Protein AF-A0A935KSQ0-F1 (afdb_monomer_lite)

Radius of gyration: 18.78 Å; chains: 1; bounding box: 47×33×50 Å

Secondary structure (DSSP, 8-state):
--HHHHHIIIIIHHHHHHHHHHTTT--HHHHHHHHHHHHHHHHHHHHHHHHHHHTTS----GGGS-S-EETTEEHHHHHHHHHHHHHHHHHHHHHHHHH--TT---------TTHHHHHHHHHHHHHHHHH--S----TTGGGHHHHHHHHHHHHHHHHHHHHH---

Sequence (167 aa):
MTYIDFLLVFTVLPISILLILLRRFLNKQYILTLLLVSVIAFVATSAWDNYAVYSGIWMFPREKTLGIYLYYVPIEEYLFFFLQTYLTGLVQLFYLSKFYNIEDKHPAKNSVSIKIFSLNVYALIFYLYAKDTEPLKLPFGEWNYLFHLFSWAGTFILIQFVFGRRR

Foldseek 3Di:
DALVVCCVPPFVVLLVVLCVVCVVVDDPVLVVVLQVQLVVQLVLVVVLVLLCQVLVVDADDCVRAPNDDDRRHGVSVSVVSNRVSSSVSSVVVVCCVVPPDPPPDDDDPDDPVVVVVLVVVVVVVVVVCVPDPDSPPPPPVVCPNVVSVCVVVVSVVVVCCVRVPDD

pLDDT: mean 78.95, std 16.41, range [43.34, 97.62]

Structure (mmCIF, N/CA/C/O backbone):
data_AF-A0A935KSQ0-F1
#
_entry.id   AF-A0A935KSQ0-F1
#
loop_
_atom_site.group_PDB
_atom_site.id
_atom_site.type_symbol
_atom_site.label_atom_id
_atom_site.label_alt_id
_atom_site.label_comp_id
_atom_site.label_asym_id
_atom_site.label_entity_id
_atom_site.label_seq_id
_atom_site.pdbx_PDB_ins_code
_atom_site.Cartn_x
_atom_site.Cartn_y
_atom_site.Cartn_z
_atom_site.occupancy
_atom_site.B_iso_or_equiv
_atom_site.auth_seq_id
_atom_site.auth_comp_id
_atom_site.auth_asym_id
_atom_site.auth_atom_id
_atom_site.pdbx_PDB_model_num
ATOM 1 N N . MET A 1 1 ? 20.695 -6.016 0.293 1.00 83.38 1 MET A N 1
ATOM 2 C CA . MET A 1 1 ? 19.405 -6.423 0.877 1.00 83.38 1 MET A CA 1
ATOM 3 C C . MET A 1 1 ? 18.476 -6.742 -0.278 1.00 83.38 1 MET A C 1
ATOM 5 O O . MET A 1 1 ? 18.371 -5.914 -1.181 1.00 83.38 1 MET A O 1
ATOM 9 N N . THR A 1 2 ? 17.933 -7.956 -0.316 1.00 91.88 2 THR A N 1
ATOM 10 C CA . THR A 1 2 ? 16.979 -8.372 -1.357 1.00 91.88 2 THR A CA 1
ATOM 11 C C . THR A 1 2 ? 15.629 -7.690 -1.135 1.00 91.88 2 THR A C 1
ATOM 13 O O . THR A 1 2 ? 15.394 -7.097 -0.077 1.00 91.88 2 THR A O 1
ATOM 16 N N . TYR A 1 3 ? 14.730 -7.744 -2.118 1.00 91.88 3 TYR A N 1
ATOM 17 C CA . TYR A 1 3 ? 13.413 -7.140 -1.937 1.00 91.88 3 TYR A CA 1
ATOM 18 C C . TYR A 1 3 ? 12.588 -7.869 -0.858 1.00 91.88 3 TYR A C 1
ATOM 20 O O . TYR A 1 3 ? 11.910 -7.237 -0.053 1.00 91.88 3 TYR A O 1
ATOM 28 N N . ILE A 1 4 ? 12.724 -9.191 -0.740 1.00 92.88 4 ILE A N 1
ATOM 29 C CA . ILE A 1 4 ? 12.045 -9.935 0.326 1.00 92.88 4 ILE A CA 1
ATOM 30 C C . ILE A 1 4 ? 12.564 -9.552 1.720 1.00 92.88 4 ILE A C 1
ATOM 32 O O . ILE A 1 4 ? 11.767 -9.370 2.639 1.00 92.88 4 ILE A O 1
ATOM 36 N N . ASP A 1 5 ? 13.875 -9.325 1.869 1.00 93.56 5 ASP A N 1
ATOM 37 C CA . ASP A 1 5 ? 14.456 -8.837 3.126 1.00 93.56 5 ASP A CA 1
ATOM 38 C C . ASP A 1 5 ? 13.868 -7.469 3.505 1.00 93.56 5 ASP A C 1
ATOM 40 O O . ASP A 1 5 ? 13.554 -7.221 4.670 1.00 93.56 5 ASP A O 1
ATOM 44 N N . PHE A 1 6 ? 13.671 -6.587 2.515 1.00 94.56 6 PHE A N 1
ATOM 45 C CA . PHE A 1 6 ? 13.009 -5.301 2.726 1.00 94.56 6 PHE A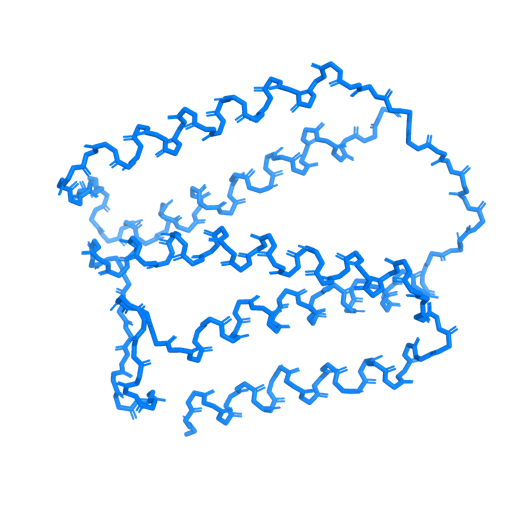 CA 1
ATOM 46 C C . PHE A 1 6 ? 11.587 -5.488 3.260 1.00 94.56 6 PHE A C 1
ATOM 48 O O . PHE A 1 6 ? 11.241 -4.894 4.281 1.00 94.56 6 PHE A O 1
ATOM 55 N N . LEU A 1 7 ? 10.782 -6.341 2.621 1.00 95.31 7 LEU A N 1
ATOM 56 C CA . LEU A 1 7 ? 9.404 -6.604 3.045 1.00 95.31 7 LEU A CA 1
ATOM 57 C C . LEU A 1 7 ? 9.335 -7.152 4.470 1.00 95.31 7 LEU A C 1
ATOM 59 O O . LEU A 1 7 ? 8.481 -6.741 5.258 1.00 95.31 7 LEU A O 1
ATOM 63 N N . LEU A 1 8 ? 10.248 -8.055 4.826 1.00 95.69 8 LEU A N 1
ATOM 64 C CA . LEU A 1 8 ? 10.295 -8.640 6.161 1.00 95.69 8 LEU A CA 1
ATOM 65 C C . LEU A 1 8 ? 10.612 -7.588 7.230 1.00 95.69 8 LEU A C 1
ATOM 67 O O . LEU A 1 8 ? 9.904 -7.497 8.236 1.00 95.69 8 LEU A O 1
ATOM 71 N N . VAL A 1 9 ? 11.643 -6.771 7.004 1.00 96.75 9 VAL A N 1
ATOM 72 C CA . VAL A 1 9 ? 12.130 -5.793 7.989 1.00 96.75 9 VAL A CA 1
ATOM 73 C C . VAL A 1 9 ? 11.222 -4.570 8.086 1.00 96.75 9 VAL A C 1
ATOM 75 O O . VAL A 1 9 ? 10.937 -4.106 9.188 1.00 96.75 9 VAL A O 1
ATOM 78 N N . PHE A 1 10 ? 10.761 -4.036 6.956 1.00 96.06 10 PHE A N 1
ATOM 79 C CA . PHE A 1 10 ? 10.064 -2.748 6.913 1.00 96.06 10 PHE A CA 1
ATOM 80 C C . PHE A 1 10 ? 8.548 -2.867 6.851 1.00 96.06 10 PHE A C 1
ATOM 82 O O . PHE A 1 10 ? 7.859 -1.885 7.123 1.00 96.06 10 PHE A O 1
ATOM 89 N N . THR A 1 11 ? 8.009 -4.046 6.544 1.00 96.00 11 THR A N 1
ATOM 90 C CA . THR A 1 11 ? 6.559 -4.228 6.446 1.00 96.00 11 THR A CA 1
ATOM 91 C C . THR A 1 11 ? 6.056 -5.270 7.437 1.00 96.00 11 THR A C 1
ATOM 93 O O . THR A 1 11 ? 5.266 -4.941 8.321 1.00 96.00 11 THR A O 1
ATOM 96 N N . VAL A 1 12 ? 6.550 -6.509 7.374 1.00 96.88 12 VAL A N 1
ATOM 97 C CA . VAL A 1 12 ? 6.065 -7.608 8.230 1.00 96.88 12 VAL A CA 1
ATOM 98 C C . VAL A 1 12 ? 6.380 -7.363 9.704 1.00 96.88 12 VAL A C 1
ATOM 100 O O . VAL A 1 12 ? 5.512 -7.566 10.559 1.00 96.88 12 VAL A O 1
ATOM 103 N N . LEU A 1 13 ? 7.588 -6.894 10.024 1.00 97.38 13 LEU A N 1
ATOM 104 C CA . LEU A 1 13 ? 7.984 -6.617 11.404 1.00 97.38 13 LEU A CA 1
ATOM 105 C C . LEU A 1 13 ? 7.127 -5.494 12.039 1.00 97.38 13 LEU A C 1
ATOM 107 O O . LEU A 1 13 ? 6.525 -5.755 13.086 1.00 97.38 13 LEU A O 1
ATOM 111 N N . PRO A 1 14 ? 6.955 -4.302 11.428 1.00 97.38 14 PRO A N 1
ATOM 112 C CA . PRO A 1 14 ? 6.041 -3.280 11.947 1.00 97.38 14 PRO A CA 1
ATOM 113 C C . PRO A 1 14 ? 4.583 -3.735 12.048 1.00 97.38 14 PRO A C 1
ATOM 115 O O . PRO A 1 14 ? 3.929 -3.435 13.049 1.00 97.38 14 PRO A O 1
ATOM 118 N N . ILE A 1 15 ? 4.075 -4.496 11.068 1.00 97.31 15 ILE A N 1
ATOM 119 C CA . ILE A 1 15 ? 2.725 -5.083 11.136 1.00 97.31 15 ILE A CA 1
ATOM 120 C C . ILE A 1 15 ? 2.600 -5.963 12.378 1.00 97.31 15 ILE A C 1
ATOM 122 O O . ILE A 1 15 ? 1.650 -5.816 13.142 1.00 97.31 15 ILE A O 1
ATOM 126 N N . SER A 1 16 ? 3.568 -6.851 12.605 1.00 97.00 16 SER A N 1
ATOM 127 C CA . SER A 1 16 ? 3.555 -7.780 13.738 1.00 97.00 16 SER A CA 1
ATOM 128 C C . SER A 1 16 ? 3.526 -7.031 15.071 1.00 97.00 16 SER A C 1
ATOM 130 O O . SER A 1 16 ? 2.717 -7.345 15.945 1.00 97.00 16 SER A O 1
ATOM 132 N N . ILE A 1 17 ? 4.346 -5.984 15.203 1.00 97.19 17 ILE A N 1
ATOM 133 C CA . ILE A 1 17 ? 4.372 -5.121 16.391 1.00 97.19 17 ILE A CA 1
ATOM 134 C C . ILE A 1 17 ? 3.014 -4.435 16.590 1.00 97.19 17 ILE A C 1
ATOM 136 O O . ILE A 1 17 ? 2.447 -4.498 17.681 1.00 97.19 17 ILE A O 1
ATOM 140 N N . LEU A 1 18 ? 2.452 -3.821 15.545 1.00 95.75 18 LEU A N 1
ATOM 141 C CA . LEU A 1 18 ? 1.170 -3.117 15.636 1.00 95.75 18 LEU A CA 1
ATOM 142 C C . LEU A 1 18 ? 0.005 -4.056 15.948 1.00 95.75 18 LEU A C 1
ATOM 144 O O . LEU A 1 18 ? -0.856 -3.696 16.746 1.00 95.75 18 LEU A O 1
ATOM 148 N N . LEU A 1 19 ? -0.014 -5.269 15.393 1.00 94.81 19 LEU A N 1
ATOM 149 C CA . LEU A 1 19 ? -1.025 -6.276 15.723 1.00 94.81 19 LEU A CA 1
ATOM 150 C C . LEU A 1 19 ? -0.969 -6.672 17.203 1.00 94.81 19 LEU A C 1
ATOM 152 O O . LEU A 1 19 ? -2.014 -6.805 17.839 1.00 94.81 19 LEU A O 1
ATOM 156 N N . ILE A 1 20 ? 0.231 -6.805 17.779 1.00 95.44 20 ILE A N 1
ATOM 157 C CA . ILE A 1 20 ? 0.404 -7.096 19.211 1.00 95.44 20 ILE A CA 1
ATOM 158 C C . ILE A 1 20 ? -0.078 -5.920 20.068 1.00 95.44 20 ILE A C 1
ATOM 160 O O . ILE A 1 20 ? -0.803 -6.134 21.043 1.00 95.44 20 ILE A O 1
ATOM 164 N N . LEU A 1 21 ? 0.283 -4.686 19.705 1.00 93.69 21 LEU A N 1
ATOM 165 C CA . LEU A 1 21 ? -0.124 -3.478 20.432 1.00 93.69 21 LEU A CA 1
ATOM 166 C C . LEU A 1 21 ? -1.641 -3.249 20.364 1.00 93.69 21 LEU A C 1
ATOM 168 O O . LEU A 1 21 ? -2.262 -2.886 21.363 1.00 93.69 21 LEU A O 1
ATOM 172 N N . LEU A 1 22 ? -2.251 -3.517 19.210 1.00 91.88 22 LEU A N 1
ATOM 173 C CA . LEU A 1 22 ? -3.675 -3.305 18.952 1.00 91.88 22 LEU A CA 1
ATOM 174 C C . LEU A 1 22 ? -4.548 -4.523 19.255 1.00 91.88 22 LEU A C 1
ATOM 176 O O . LEU A 1 22 ? -5.762 -4.436 19.096 1.00 91.88 22 LEU A O 1
ATOM 180 N N . ARG A 1 23 ? -3.992 -5.638 19.746 1.00 89.62 23 ARG A N 1
ATOM 181 C CA . ARG A 1 23 ? -4.729 -6.901 19.963 1.00 89.62 23 ARG A CA 1
ATOM 182 C C . ARG A 1 23 ? -6.028 -6.765 20.765 1.00 89.62 23 ARG A C 1
ATOM 184 O O . ARG A 1 23 ? -6.943 -7.550 20.570 1.00 89.62 23 ARG A O 1
ATOM 191 N N . ARG A 1 24 ? -6.107 -5.785 21.675 1.00 85.06 24 ARG A N 1
ATOM 192 C CA . ARG A 1 24 ? -7.303 -5.513 22.497 1.00 85.06 24 ARG A CA 1
ATOM 193 C C . ARG A 1 24 ? -8.347 -4.639 21.791 1.00 85.06 24 ARG A C 1
ATOM 195 O O . ARG A 1 24 ? -9.502 -4.646 22.193 1.00 85.06 24 ARG A O 1
ATOM 202 N N . PHE A 1 25 ? -7.937 -3.896 20.768 1.00 81.19 25 PHE A N 1
ATOM 203 C CA . PHE A 1 25 ? -8.778 -2.989 19.984 1.00 81.19 25 PHE A CA 1
ATOM 204 C C . PHE A 1 25 ? -9.231 -3.604 18.655 1.00 81.19 25 PHE A C 1
ATOM 206 O O . PHE A 1 25 ? -10.225 -3.163 18.077 1.00 81.19 25 PHE A O 1
ATOM 213 N N . LEU A 1 26 ? -8.522 -4.625 18.164 1.00 85.06 26 LEU A N 1
ATOM 214 C CA . LEU A 1 26 ? -8.877 -5.335 16.942 1.00 85.06 26 LEU A CA 1
ATOM 215 C C . LEU A 1 26 ? -10.155 -6.147 17.151 1.00 85.06 26 LEU A C 1
ATOM 217 O O . LEU A 1 26 ? -10.185 -7.139 17.874 1.00 85.06 26 LEU A O 1
ATOM 221 N N . ASN A 1 27 ? -11.214 -5.733 16.463 1.00 86.00 27 ASN A N 1
ATOM 222 C CA . ASN A 1 27 ? -12.441 -6.499 16.333 1.00 86.00 27 ASN A CA 1
ATOM 223 C C . ASN A 1 27 ? -12.539 -7.083 14.911 1.00 86.00 27 ASN A C 1
ATOM 225 O O . ASN A 1 27 ? -11.817 -6.686 13.990 1.00 86.00 27 ASN A O 1
ATOM 229 N N . LYS A 1 28 ? -13.473 -8.020 14.714 1.00 86.19 28 LYS A N 1
ATOM 230 C CA . LYS A 1 28 ? -13.697 -8.652 13.405 1.00 86.19 28 LYS A CA 1
ATOM 231 C C . LYS A 1 28 ? -14.015 -7.625 12.309 1.00 86.19 28 LYS A C 1
ATOM 233 O O . LYS A 1 28 ? -13.599 -7.811 11.172 1.00 86.19 28 LYS A O 1
ATOM 238 N N . GLN A 1 29 ? -14.724 -6.545 12.640 1.00 84.06 29 GLN A N 1
ATOM 239 C CA . GLN A 1 29 ? -15.107 -5.508 11.677 1.00 84.06 29 GLN A CA 1
ATOM 240 C C . GLN A 1 29 ? -13.896 -4.713 11.169 1.00 84.06 29 GLN A C 1
ATOM 242 O O . GLN A 1 29 ? -13.782 -4.500 9.965 1.00 84.06 29 GLN A O 1
ATOM 247 N N . TYR A 1 30 ? -12.970 -4.327 12.049 1.00 87.06 30 TYR A N 1
ATOM 248 C CA . TYR A 1 30 ? -11.738 -3.628 11.690 1.00 87.06 30 TYR A CA 1
ATOM 249 C C . TYR A 1 30 ? -10.838 -4.517 10.844 1.00 87.06 30 TYR A C 1
ATOM 251 O O . TYR A 1 30 ? -10.380 -4.076 9.797 1.00 87.06 30 TYR A O 1
ATOM 259 N N . ILE A 1 31 ? -10.653 -5.782 11.234 1.00 89.31 31 ILE A N 1
ATOM 260 C CA . ILE A 1 31 ? -9.849 -6.732 10.454 1.00 89.31 31 ILE A CA 1
ATOM 261 C C . ILE A 1 31 ? -10.450 -6.920 9.057 1.00 89.31 31 ILE A C 1
ATOM 263 O O . ILE A 1 31 ? -9.736 -6.796 8.068 1.00 89.31 31 ILE A O 1
ATOM 267 N N . LEU A 1 32 ? -11.764 -7.154 8.955 1.00 88.69 32 LEU A N 1
ATOM 268 C CA . LEU A 1 32 ? -12.434 -7.285 7.657 1.00 88.69 32 LEU A CA 1
ATOM 269 C C . LEU A 1 32 ? -12.315 -6.010 6.819 1.00 88.69 32 LEU A C 1
ATOM 271 O O . LEU A 1 32 ? -12.064 -6.099 5.624 1.00 88.69 32 LEU A O 1
ATOM 275 N N . THR A 1 33 ? -12.452 -4.833 7.432 1.00 87.88 33 THR A N 1
ATOM 276 C CA . THR A 1 33 ? -12.305 -3.551 6.729 1.00 87.88 33 THR A CA 1
ATOM 277 C C . THR A 1 33 ? -10.885 -3.375 6.195 1.00 87.88 33 THR A C 1
ATOM 279 O O . THR A 1 33 ? -10.721 -3.034 5.028 1.00 87.88 33 THR A O 1
ATOM 282 N N . LEU A 1 34 ? -9.863 -3.658 7.009 1.00 92.56 34 LEU A N 1
ATOM 283 C CA . LEU A 1 34 ? -8.461 -3.589 6.592 1.00 92.56 34 LEU A CA 1
ATOM 284 C C . LEU A 1 34 ? -8.172 -4.560 5.446 1.00 92.56 34 LEU A C 1
ATOM 286 O O . LEU A 1 34 ? -7.586 -4.158 4.448 1.00 92.56 34 LEU A O 1
ATOM 290 N N . LEU A 1 35 ? -8.637 -5.808 5.551 1.00 93.62 35 LEU A N 1
ATOM 291 C CA . LEU A 1 35 ? -8.474 -6.802 4.489 1.00 93.62 35 LEU A CA 1
ATOM 292 C C . LEU A 1 35 ? -9.166 -6.368 3.195 1.00 93.62 35 LEU A C 1
ATOM 294 O O . LEU A 1 35 ? -8.562 -6.447 2.130 1.00 93.62 35 LEU A O 1
ATOM 298 N N . LEU A 1 36 ? -10.405 -5.876 3.273 1.00 90.31 36 LEU A N 1
ATOM 299 C CA . LEU A 1 36 ? -11.144 -5.404 2.101 1.00 90.31 36 LEU A CA 1
ATOM 300 C C . LEU A 1 36 ? -10.437 -4.227 1.426 1.00 90.31 36 LEU A C 1
ATOM 302 O O . LEU A 1 36 ? -10.272 -4.238 0.209 1.00 90.31 36 LEU A O 1
ATOM 306 N N . VAL A 1 37 ? -9.984 -3.237 2.198 1.00 89.62 37 VAL A N 1
ATOM 307 C CA . VAL A 1 37 ? -9.252 -2.085 1.653 1.00 89.62 37 VAL A CA 1
ATOM 308 C C . VAL A 1 37 ? -7.919 -2.522 1.044 1.00 89.62 37 VAL A C 1
ATOM 310 O O . VAL A 1 37 ? -7.603 -2.082 -0.059 1.00 89.62 37 VAL A O 1
ATOM 313 N N . SER A 1 38 ? -7.182 -3.434 1.686 1.00 94.00 38 SER A N 1
ATOM 314 C CA . SER A 1 38 ? -5.952 -4.009 1.126 1.00 94.00 38 SER A CA 1
ATOM 315 C C . SER A 1 38 ? -6.194 -4.751 -0.185 1.00 94.00 38 SER A C 1
ATOM 317 O O . SER A 1 38 ? -5.406 -4.592 -1.110 1.00 94.00 38 SER A O 1
ATOM 319 N N . VAL A 1 39 ? -7.285 -5.515 -0.310 1.00 91.06 39 VAL A N 1
ATOM 320 C CA . VAL A 1 39 ? -7.643 -6.198 -1.567 1.00 91.06 39 VAL A CA 1
ATOM 321 C C . VAL A 1 39 ? -8.015 -5.193 -2.658 1.00 91.06 39 VAL A C 1
ATOM 323 O O . VAL A 1 39 ? -7.566 -5.333 -3.794 1.00 91.06 39 VAL A O 1
ATOM 326 N N . ILE A 1 40 ? -8.799 -4.161 -2.335 1.00 87.31 40 ILE A N 1
ATOM 327 C CA . ILE A 1 40 ? -9.164 -3.115 -3.302 1.00 87.31 40 ILE A CA 1
ATOM 328 C C . ILE A 1 40 ? -7.906 -2.392 -3.796 1.00 87.31 40 ILE A C 1
ATOM 330 O O . ILE A 1 40 ? -7.709 -2.267 -5.004 1.00 87.31 40 ILE A O 1
ATOM 334 N N . ALA A 1 41 ? -7.040 -1.961 -2.876 1.00 89.69 41 ALA A N 1
ATOM 335 C CA . ALA A 1 41 ? -5.784 -1.296 -3.208 1.00 89.69 41 ALA A CA 1
ATOM 336 C C . ALA A 1 41 ? -4.857 -2.209 -4.017 1.00 89.69 41 ALA A C 1
ATOM 338 O O . ALA A 1 41 ? -4.269 -1.758 -4.995 1.00 89.69 41 ALA A O 1
ATOM 339 N N . PHE A 1 42 ? -4.772 -3.492 -3.662 1.00 91.19 42 PHE A N 1
ATOM 340 C CA . PHE A 1 42 ? -4.010 -4.492 -4.402 1.00 91.19 42 PHE A CA 1
ATOM 341 C C . PHE A 1 42 ? -4.461 -4.589 -5.858 1.00 91.19 42 PHE A C 1
ATOM 343 O O . PHE A 1 42 ? -3.634 -4.448 -6.754 1.00 91.19 42 PHE A O 1
ATOM 350 N N . VAL A 1 43 ? -5.758 -4.796 -6.113 1.00 87.50 43 VAL A N 1
ATOM 351 C CA . VAL A 1 43 ? -6.282 -4.961 -7.482 1.00 87.50 43 VAL A CA 1
ATOM 352 C C . VAL A 1 43 ? -6.060 -3.692 -8.293 1.00 87.50 43 VAL A C 1
ATOM 354 O O . VAL A 1 43 ? -5.576 -3.750 -9.422 1.00 87.50 43 VAL A O 1
ATOM 357 N N . ALA A 1 44 ? -6.385 -2.546 -7.699 1.00 84.50 44 ALA A N 1
ATOM 358 C CA . ALA A 1 44 ? -6.273 -1.263 -8.364 1.00 84.50 44 ALA A CA 1
ATOM 359 C C . ALA A 1 44 ? -4.800 -0.964 -8.720 1.00 84.50 44 ALA A C 1
ATOM 361 O O . ALA A 1 44 ? -4.494 -0.665 -9.873 1.00 84.50 44 ALA A O 1
ATOM 362 N N . THR A 1 45 ? -3.887 -1.105 -7.754 1.00 89.69 45 THR A N 1
ATOM 363 C CA . THR A 1 45 ? -2.455 -0.809 -7.946 1.00 89.69 45 THR A CA 1
ATOM 364 C C . THR A 1 45 ? -1.804 -1.811 -8.889 1.00 89.69 45 THR A C 1
ATOM 366 O O . THR A 1 45 ? -1.003 -1.417 -9.724 1.00 89.69 45 THR A O 1
ATOM 369 N N . SER A 1 46 ? -2.211 -3.083 -8.842 1.00 88.12 46 SER A N 1
ATOM 370 C CA . SER A 1 46 ? -1.725 -4.107 -9.773 1.00 88.12 46 SER A CA 1
ATOM 371 C C . SER A 1 46 ? -1.995 -3.726 -11.226 1.00 88.12 46 SER A C 1
ATOM 373 O O . SER A 1 46 ? -1.098 -3.830 -12.058 1.00 88.12 46 SER A O 1
ATOM 375 N N . ALA A 1 47 ? -3.211 -3.272 -11.548 1.00 85.69 47 ALA A N 1
ATOM 376 C CA . ALA A 1 47 ? -3.541 -2.852 -12.910 1.00 85.69 47 ALA A CA 1
ATOM 377 C C . ALA A 1 47 ? -2.704 -1.638 -13.346 1.00 85.69 47 ALA A C 1
ATOM 379 O O . ALA A 1 47 ? -2.197 -1.598 -14.467 1.00 85.69 47 ALA A O 1
ATOM 380 N N . TRP A 1 48 ? -2.530 -0.676 -12.441 1.00 86.44 48 TRP A N 1
ATOM 381 C CA . TRP A 1 48 ? -1.801 0.558 -12.708 1.00 86.44 48 TRP A CA 1
ATOM 382 C C . TRP A 1 48 ? -0.294 0.340 -12.894 1.00 86.44 48 TRP A C 1
ATOM 384 O O . TRP A 1 48 ? 0.287 0.819 -13.867 1.00 86.44 48 TRP A O 1
ATOM 394 N N . ASP A 1 49 ? 0.332 -0.427 -12.003 1.00 89.75 49 ASP A N 1
ATOM 395 C CA . ASP A 1 49 ? 1.777 -0.654 -12.006 1.00 89.75 49 ASP A CA 1
ATOM 396 C C . ASP A 1 49 ? 2.213 -1.563 -13.166 1.00 89.75 49 ASP A C 1
ATOM 398 O O . ASP A 1 49 ? 3.219 -1.305 -13.825 1.00 89.75 49 ASP A O 1
ATOM 402 N N . ASN A 1 50 ? 1.393 -2.558 -13.534 1.00 88.38 50 ASN A N 1
ATOM 403 C CA . ASN A 1 50 ? 1.643 -3.340 -14.750 1.00 88.38 50 ASN A CA 1
ATOM 404 C C . ASN A 1 50 ? 1.622 -2.472 -16.007 1.00 88.38 50 ASN A C 1
ATOM 406 O O . ASN A 1 50 ? 2.466 -2.653 -16.885 1.00 88.38 50 ASN A O 1
ATOM 410 N N . TYR A 1 51 ? 0.698 -1.512 -16.088 1.00 84.50 51 TYR A N 1
ATOM 411 C CA . TYR A 1 51 ? 0.685 -0.552 -17.185 1.00 84.50 51 TYR A CA 1
ATOM 412 C C . TYR A 1 51 ? 1.925 0.356 -17.163 1.00 84.50 51 TYR A C 1
ATOM 414 O O . TYR A 1 51 ? 2.497 0.639 -18.219 1.00 84.50 51 TYR A O 1
ATOM 422 N N . ALA A 1 52 ? 2.365 0.789 -15.977 1.00 86.69 52 ALA A N 1
ATOM 423 C CA . ALA A 1 52 ? 3.560 1.613 -15.803 1.00 86.69 52 ALA A CA 1
ATOM 424 C C . ALA A 1 52 ? 4.807 0.930 -16.371 1.00 86.69 52 ALA A C 1
ATOM 426 O O . ALA A 1 52 ? 5.566 1.540 -17.131 1.00 86.69 52 ALA A O 1
ATOM 427 N N . VAL A 1 53 ? 4.987 -0.352 -16.038 1.00 89.38 53 VAL A N 1
ATOM 428 C CA . VAL A 1 53 ? 6.119 -1.148 -16.518 1.00 89.38 53 VAL A CA 1
ATOM 429 C C . VAL A 1 53 ? 5.988 -1.456 -18.003 1.00 89.38 53 VAL A C 1
ATOM 431 O O . VAL A 1 53 ? 6.956 -1.292 -18.745 1.00 89.38 53 VAL A O 1
ATOM 434 N N . TYR A 1 54 ? 4.794 -1.833 -18.466 1.00 85.19 54 TYR A N 1
ATOM 435 C CA . TYR A 1 54 ? 4.533 -2.060 -19.890 1.00 85.19 54 TYR A CA 1
ATOM 436 C C . TYR A 1 54 ? 4.860 -0.826 -20.747 1.00 85.19 54 TYR A C 1
ATOM 438 O O . TYR A 1 54 ? 5.454 -0.946 -21.816 1.00 85.19 54 TYR A O 1
ATOM 446 N N . SER A 1 55 ? 4.533 0.368 -20.248 1.00 80.50 55 SER A N 1
ATOM 447 C CA . SER A 1 55 ? 4.763 1.645 -20.935 1.00 80.50 55 SER A CA 1
ATOM 448 C C . SER A 1 55 ? 6.196 2.175 -20.797 1.00 80.50 55 SER A C 1
ATOM 450 O O . SER A 1 55 ? 6.500 3.254 -21.306 1.00 80.50 55 SER A O 1
ATOM 452 N N . GLY A 1 56 ? 7.077 1.459 -20.090 1.00 85.06 56 GLY A N 1
ATOM 453 C CA . GLY A 1 56 ? 8.457 1.878 -19.838 1.00 85.06 56 GLY A CA 1
ATOM 454 C C . GLY A 1 56 ? 8.592 3.087 -18.905 1.00 85.06 56 GLY A C 1
ATOM 455 O O . GLY A 1 56 ? 9.651 3.706 -18.865 1.00 85.06 56 GLY A O 1
ATOM 456 N N . ILE A 1 57 ? 7.534 3.438 -18.165 1.00 85.75 57 ILE A N 1
ATOM 457 C CA . ILE A 1 57 ? 7.541 4.532 -17.177 1.00 85.75 57 ILE A CA 1
ATOM 458 C C . ILE A 1 57 ? 8.331 4.112 -15.934 1.00 85.75 57 ILE A C 1
ATOM 460 O O . ILE A 1 57 ? 8.999 4.934 -15.306 1.00 85.75 57 ILE A O 1
ATOM 464 N N . TRP A 1 58 ? 8.246 2.829 -15.584 1.00 86.62 58 TRP A N 1
ATOM 465 C CA . TRP A 1 58 ? 8.889 2.237 -14.419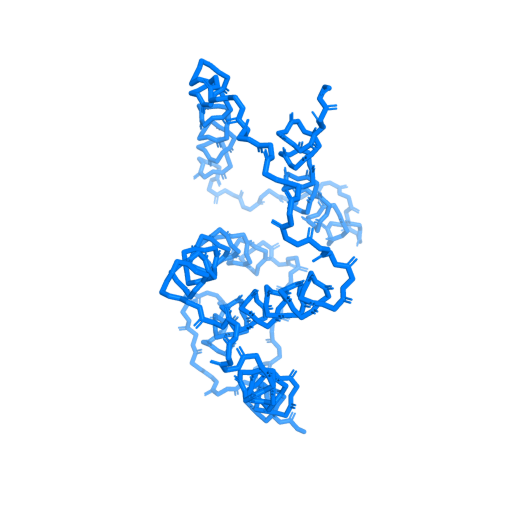 1.00 86.62 58 TRP A CA 1
ATOM 466 C C . TRP A 1 58 ? 9.538 0.897 -14.774 1.00 86.62 58 TRP A C 1
ATOM 468 O O . TRP A 1 58 ? 9.099 0.210 -15.692 1.00 86.62 58 TRP A O 1
ATOM 478 N N . MET A 1 59 ? 10.597 0.515 -14.060 1.00 86.75 59 MET A N 1
ATOM 479 C CA . MET A 1 59 ? 11.282 -0.762 -14.267 1.00 86.75 59 MET A CA 1
ATOM 480 C C . MET A 1 59 ? 11.790 -1.332 -12.947 1.00 86.75 59 MET A C 1
ATOM 482 O O . MET A 1 59 ? 12.263 -0.602 -12.078 1.00 86.75 59 MET A O 1
ATOM 486 N N . PHE A 1 60 ? 11.768 -2.661 -12.838 1.00 87.19 60 PHE A N 1
ATOM 487 C CA . PHE A 1 60 ? 12.270 -3.376 -11.670 1.00 87.19 60 PHE A CA 1
ATOM 488 C C . PHE A 1 60 ? 13.654 -3.986 -11.939 1.00 87.19 60 PHE A C 1
ATOM 490 O O . PHE A 1 60 ? 13.809 -4.750 -12.899 1.00 87.19 60 PHE A O 1
ATOM 497 N N . PRO A 1 61 ? 14.668 -3.704 -11.098 1.00 86.06 61 PRO A N 1
ATOM 498 C CA . PRO A 1 61 ? 15.986 -4.308 -11.239 1.00 86.06 61 PRO A CA 1
ATOM 499 C C . PRO A 1 61 ? 15.920 -5.800 -10.895 1.00 86.06 61 PRO A C 1
ATOM 501 O O . PRO A 1 61 ? 15.739 -6.177 -9.736 1.00 86.06 61 PRO A O 1
ATOM 504 N N . ARG A 1 62 ? 16.109 -6.653 -11.909 1.00 83.94 62 ARG A N 1
ATOM 505 C CA . ARG A 1 62 ? 15.979 -8.117 -11.793 1.00 83.94 62 ARG A CA 1
ATOM 506 C C . ARG A 1 62 ? 16.878 -8.720 -10.713 1.00 83.94 62 ARG A C 1
ATOM 508 O O . ARG A 1 62 ? 16.462 -9.639 -10.021 1.00 83.94 62 ARG A O 1
ATOM 515 N N . GLU A 1 63 ? 18.064 -8.147 -10.515 1.00 87.50 63 GLU A N 1
ATOM 516 C CA . GLU A 1 63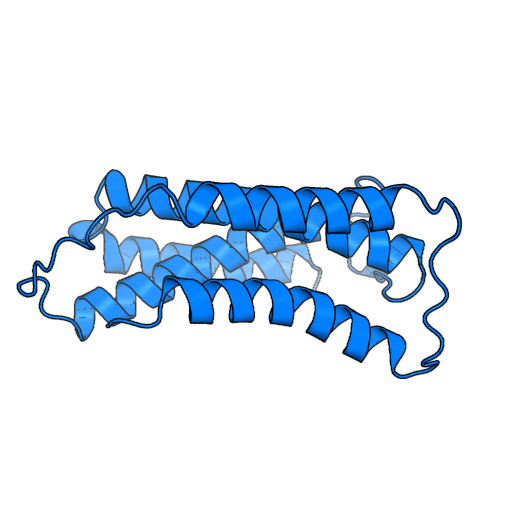 ? 19.075 -8.597 -9.546 1.00 87.50 63 GLU A CA 1
ATOM 517 C C . GLU A 1 63 ? 18.627 -8.518 -8.078 1.00 87.50 63 GLU A C 1
ATOM 519 O O . GLU A 1 63 ? 19.216 -9.169 -7.218 1.00 87.50 63 GLU A O 1
ATOM 524 N N . LYS A 1 64 ? 17.607 -7.707 -7.765 1.00 86.44 64 LYS A N 1
ATOM 525 C CA . LYS A 1 64 ? 17.108 -7.524 -6.389 1.00 86.44 64 LYS A CA 1
ATOM 526 C C . LYS A 1 64 ? 15.830 -8.306 -6.093 1.00 86.44 64 LYS A C 1
ATOM 528 O O . LYS A 1 64 ? 15.408 -8.348 -4.936 1.00 86.44 64 LYS A O 1
ATOM 533 N N . THR A 1 65 ? 15.236 -8.898 -7.123 1.00 90.12 65 THR A N 1
ATOM 534 C CA . THR A 1 65 ? 14.002 -9.686 -7.056 1.00 90.12 65 THR A CA 1
ATOM 535 C C . THR A 1 65 ? 14.317 -11.177 -7.136 1.00 90.12 65 THR A C 1
ATOM 537 O O . THR A 1 65 ? 15.376 -11.576 -7.613 1.00 90.12 65 THR A O 1
ATOM 540 N N . LEU A 1 66 ? 13.369 -12.012 -6.738 1.00 85.31 66 LEU A N 1
ATOM 541 C CA . LEU A 1 66 ? 13.389 -13.468 -6.840 1.00 85.31 66 LEU A CA 1
ATOM 542 C C . LEU A 1 66 ? 13.287 -13.959 -8.292 1.00 85.31 66 LEU A C 1
ATOM 544 O O . LEU A 1 66 ? 13.366 -15.159 -8.538 1.00 85.31 66 LEU A O 1
ATOM 548 N N . GLY A 1 67 ? 13.084 -13.057 -9.259 1.00 85.44 67 GLY A N 1
ATOM 549 C CA . GLY A 1 67 ? 12.943 -13.403 -10.672 1.00 85.44 67 GLY A CA 1
ATOM 550 C C . GLY A 1 67 ? 11.563 -13.952 -11.049 1.00 85.44 67 GLY A C 1
ATOM 551 O O . GLY A 1 67 ? 11.368 -14.361 -12.192 1.00 85.44 67 GLY A O 1
ATOM 552 N N . ILE A 1 68 ? 10.605 -13.962 -10.117 1.00 88.62 68 ILE A N 1
ATOM 553 C CA . ILE A 1 68 ? 9.237 -14.440 -10.338 1.00 88.62 68 ILE A CA 1
ATOM 554 C C . ILE A 1 68 ? 8.351 -13.236 -10.653 1.00 88.62 68 ILE A C 1
ATOM 556 O O . ILE A 1 68 ? 8.116 -12.392 -9.791 1.00 88.62 68 ILE A O 1
ATOM 560 N N . TYR A 1 69 ? 7.839 -13.177 -11.881 1.00 90.00 69 TYR A N 1
ATOM 561 C CA . TYR A 1 69 ? 7.014 -12.072 -12.364 1.00 90.00 69 TYR A CA 1
ATOM 562 C C . TYR A 1 69 ? 5.603 -12.547 -12.683 1.00 90.00 69 TYR A C 1
ATOM 564 O O . TYR A 1 69 ? 5.410 -13.594 -13.303 1.00 90.00 69 TYR A O 1
ATOM 572 N N . LEU A 1 70 ? 4.619 -11.743 -12.291 1.00 86.25 70 LEU A N 1
ATOM 573 C CA . LEU A 1 70 ? 3.253 -11.856 -12.781 1.00 86.25 70 LEU A CA 1
ATOM 574 C C . LEU A 1 70 ? 3.038 -10.705 -13.763 1.00 86.25 70 LEU A C 1
ATOM 576 O O . LEU A 1 70 ? 3.073 -9.538 -13.370 1.00 86.25 70 LEU A O 1
ATOM 580 N N . TYR A 1 71 ? 2.852 -11.049 -15.038 1.00 85.81 71 TYR A N 1
ATOM 581 C CA . TYR A 1 71 ? 2.919 -10.111 -16.163 1.00 85.81 71 TYR A CA 1
ATOM 582 C C . TYR A 1 71 ? 4.255 -9.350 -16.189 1.00 85.81 71 TYR A C 1
ATOM 584 O O . TYR A 1 71 ? 5.275 -9.945 -16.533 1.00 85.81 71 TYR A O 1
ATOM 592 N N . TYR A 1 72 ? 4.271 -8.065 -15.826 1.00 86.56 72 TYR A N 1
ATOM 593 C CA . TYR A 1 72 ? 5.457 -7.203 -15.914 1.00 86.56 72 TYR A CA 1
ATOM 594 C C . TYR A 1 72 ? 6.092 -6.899 -14.551 1.00 86.56 72 TYR A C 1
ATOM 596 O O . TYR A 1 72 ? 7.215 -6.399 -14.485 1.00 86.56 72 TYR A O 1
ATOM 604 N N . VAL A 1 73 ? 5.392 -7.220 -13.463 1.00 91.56 73 VAL A N 1
ATOM 605 C CA . VAL A 1 73 ? 5.726 -6.808 -12.095 1.00 91.56 73 VAL A CA 1
ATOM 606 C C . VAL A 1 73 ? 6.187 -8.031 -11.277 1.00 91.56 73 VAL A C 1
ATOM 608 O O . VAL A 1 73 ? 5.627 -9.121 -11.444 1.00 91.56 73 VAL A O 1
ATOM 611 N N . PRO A 1 74 ? 7.222 -7.910 -10.424 1.00 94.00 74 PRO A N 1
ATOM 612 C CA . PRO A 1 74 ? 7.700 -9.016 -9.592 1.00 94.00 74 PRO A CA 1
ATOM 613 C C . PRO A 1 74 ? 6.702 -9.351 -8.474 1.00 94.00 74 PRO A C 1
ATOM 615 O O . PRO A 1 74 ? 6.027 -8.462 -7.955 1.00 94.00 74 PRO A O 1
ATOM 618 N N . ILE A 1 75 ? 6.605 -10.623 -8.071 1.00 93.25 75 ILE A N 1
ATOM 619 C CA . ILE A 1 75 ? 5.631 -11.091 -7.061 1.00 93.25 75 ILE A CA 1
ATOM 620 C C . ILE A 1 75 ? 5.769 -10.368 -5.712 1.00 93.25 75 ILE A C 1
ATOM 622 O O . ILE A 1 75 ? 4.791 -10.165 -4.993 1.00 93.25 75 ILE A O 1
ATOM 626 N N . GLU A 1 76 ? 6.978 -9.936 -5.376 1.00 93.31 76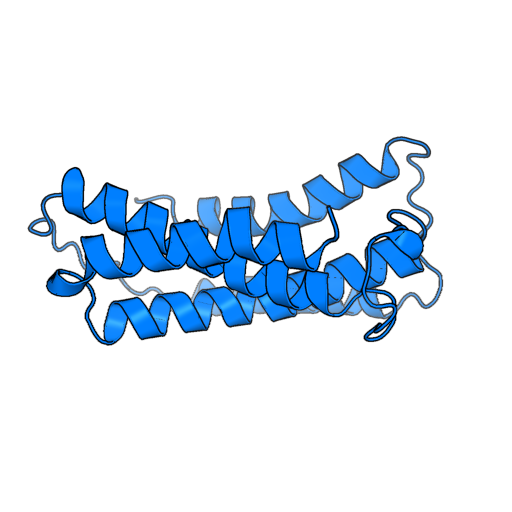 GLU A N 1
ATOM 627 C CA . GLU A 1 76 ? 7.279 -9.181 -4.163 1.00 93.31 76 GLU A CA 1
ATOM 628 C C . GLU A 1 76 ? 6.572 -7.828 -4.131 1.00 93.31 76 GLU A C 1
ATOM 630 O O . GLU A 1 76 ? 6.137 -7.394 -3.069 1.00 93.31 76 GLU A O 1
ATOM 635 N N . GLU A 1 77 ? 6.377 -7.190 -5.281 1.00 94.56 77 GLU A N 1
ATOM 636 C CA . GLU A 1 77 ? 5.659 -5.919 -5.366 1.00 94.56 77 GLU A CA 1
ATOM 637 C C . GLU A 1 77 ? 4.159 -6.112 -5.084 1.00 94.56 77 GLU A C 1
ATOM 639 O O . GLU A 1 77 ? 3.530 -5.333 -4.372 1.00 94.56 77 GLU A O 1
ATOM 644 N N . TYR A 1 78 ? 3.581 -7.225 -5.535 1.00 94.12 78 TYR A N 1
ATOM 645 C CA . TYR A 1 78 ? 2.202 -7.586 -5.199 1.00 94.12 78 TYR A CA 1
ATOM 646 C C . TYR A 1 78 ? 2.026 -7.801 -3.688 1.00 94.12 78 TYR A C 1
ATOM 648 O O . TYR A 1 78 ? 1.029 -7.366 -3.100 1.00 94.12 78 TYR A O 1
ATOM 656 N N . LEU A 1 79 ? 3.010 -8.431 -3.037 1.00 94.62 79 LEU A N 1
ATOM 657 C CA . LEU A 1 79 ? 3.047 -8.533 -1.576 1.00 94.62 79 LEU A CA 1
ATOM 658 C C . LEU A 1 79 ? 3.188 -7.152 -0.931 1.00 94.62 79 LEU A C 1
ATOM 660 O O . LEU A 1 79 ? 2.488 -6.871 0.044 1.00 94.62 79 LEU A O 1
ATOM 664 N N . PHE A 1 80 ? 4.035 -6.284 -1.488 1.00 95.75 80 PHE A N 1
ATOM 665 C CA . PHE A 1 80 ? 4.199 -4.911 -1.026 1.00 95.75 80 PHE A CA 1
ATOM 666 C C . PHE A 1 80 ? 2.873 -4.149 -1.054 1.00 95.75 80 PHE A C 1
ATOM 668 O O . PHE A 1 80 ? 2.477 -3.616 -0.021 1.00 95.75 80 PHE A O 1
ATOM 675 N N . PHE A 1 81 ? 2.129 -4.163 -2.164 1.00 95.00 81 PHE A N 1
ATOM 676 C CA . PHE A 1 81 ? 0.843 -3.460 -2.281 1.00 95.00 81 PHE A CA 1
ATOM 677 C C . PHE A 1 81 ? -0.129 -3.841 -1.163 1.00 95.00 81 PHE A C 1
ATOM 679 O O . PHE A 1 81 ? -0.747 -2.978 -0.526 1.00 95.00 81 PHE A O 1
ATOM 686 N N . PHE A 1 82 ? -0.246 -5.142 -0.895 1.00 96.56 82 PHE A N 1
ATOM 687 C CA . PHE A 1 82 ? -1.147 -5.652 0.129 1.00 96.56 82 PHE A CA 1
ATOM 688 C C . PHE A 1 82 ? -0.666 -5.291 1.539 1.00 96.56 82 PHE A C 1
ATOM 690 O O . PHE A 1 82 ? -1.423 -4.717 2.333 1.00 96.56 82 PHE A O 1
ATOM 697 N N . LEU A 1 83 ? 0.591 -5.622 1.850 1.00 96.56 83 LEU A N 1
ATOM 698 C CA . LEU A 1 83 ? 1.171 -5.450 3.179 1.00 96.56 83 LEU A CA 1
ATOM 699 C C . LEU A 1 83 ? 1.302 -3.968 3.544 1.00 96.56 83 LEU A C 1
ATOM 701 O O . LEU A 1 83 ? 0.972 -3.591 4.664 1.00 96.56 83 LEU A O 1
ATOM 705 N N . GLN A 1 84 ? 1.704 -3.113 2.606 1.00 96.81 84 GLN A N 1
ATOM 706 C CA . GLN A 1 84 ? 1.837 -1.673 2.819 1.00 96.81 84 GLN A CA 1
ATOM 707 C C . GLN A 1 84 ? 0.485 -1.010 3.100 1.00 96.81 84 GLN A C 1
ATOM 709 O O . GLN A 1 84 ? 0.373 -0.182 4.011 1.00 96.81 84 GLN A O 1
ATOM 714 N N . THR A 1 85 ? -0.561 -1.398 2.363 1.00 95.50 85 THR A N 1
ATOM 715 C CA . THR A 1 85 ? -1.926 -0.913 2.621 1.00 95.50 85 THR A CA 1
ATOM 716 C C . THR A 1 85 ? -2.403 -1.360 4.001 1.00 95.50 85 THR A C 1
ATOM 718 O O . THR A 1 85 ? -2.931 -0.557 4.774 1.00 95.50 85 THR A O 1
ATOM 721 N N . TYR A 1 86 ? -2.149 -2.623 4.350 1.00 96.62 86 TYR A N 1
ATOM 722 C CA . TYR A 1 86 ? -2.530 -3.180 5.645 1.00 96.62 86 TYR A CA 1
ATOM 723 C C . TYR A 1 86 ? -1.802 -2.486 6.805 1.00 96.62 86 TYR A C 1
ATOM 725 O O . TYR A 1 86 ? -2.429 -2.087 7.788 1.00 96.62 86 TYR A O 1
ATOM 733 N N . LEU A 1 87 ? -0.489 -2.276 6.667 1.00 97.62 87 LEU A N 1
ATOM 734 C CA . LEU A 1 87 ? 0.342 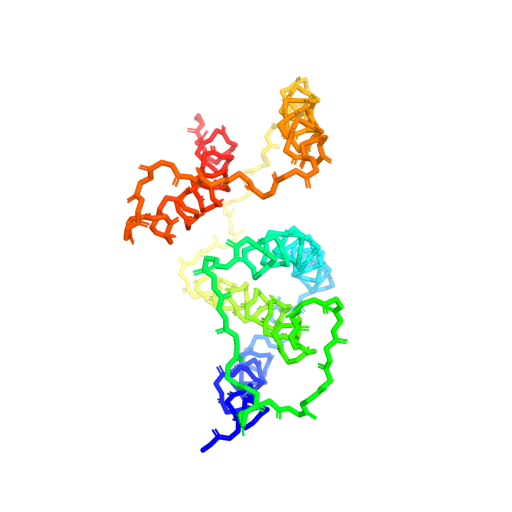-1.549 7.625 1.00 97.62 87 LEU A CA 1
ATOM 735 C C . LEU A 1 87 ? -0.176 -0.126 7.834 1.00 97.62 87 LEU A C 1
ATOM 737 O O . LEU A 1 87 ? -0.358 0.301 8.971 1.00 97.62 87 LEU A O 1
ATOM 741 N N . THR A 1 88 ? -0.467 0.590 6.749 1.00 95.69 88 THR A N 1
ATOM 742 C CA . THR A 1 88 ? -0.967 1.970 6.816 1.00 95.69 88 THR A CA 1
ATOM 743 C C . THR A 1 88 ? -2.314 2.035 7.535 1.00 95.69 88 THR A C 1
ATOM 745 O O . THR A 1 88 ? -2.517 2.892 8.396 1.00 95.69 88 THR A O 1
ATOM 748 N N . GLY A 1 89 ? -3.213 1.086 7.266 1.00 94.06 89 GLY A N 1
ATOM 749 C CA . GLY A 1 89 ? -4.483 0.983 7.979 1.00 94.06 89 GLY A CA 1
ATOM 750 C C . GLY A 1 89 ? -4.319 0.656 9.471 1.00 94.06 89 GLY A C 1
ATOM 751 O O . GLY A 1 89 ? -5.024 1.228 10.303 1.00 94.06 89 GLY A O 1
ATOM 752 N N . LEU A 1 90 ? -3.358 -0.196 9.846 1.00 95.06 90 LEU A N 1
ATOM 753 C CA . LEU A 1 90 ? -3.029 -0.451 11.256 1.00 95.06 90 LEU A CA 1
ATOM 754 C C . LEU A 1 90 ? -2.451 0.782 11.949 1.00 95.06 90 LEU A C 1
ATOM 756 O O . LEU A 1 90 ? -2.821 1.069 13.086 1.00 95.06 90 LEU A O 1
ATOM 760 N N . VAL A 1 91 ? -1.573 1.526 11.277 1.00 95.12 91 VAL A N 1
ATOM 761 C CA . VAL A 1 91 ? -1.042 2.795 11.788 1.00 95.12 91 VAL A CA 1
ATOM 762 C C . VAL A 1 91 ? -2.188 3.779 12.019 1.00 95.12 91 VAL A C 1
ATOM 764 O O . VAL A 1 91 ? -2.291 4.356 13.100 1.00 95.12 91 VAL A O 1
ATOM 767 N N . GLN A 1 92 ? -3.104 3.922 11.059 1.00 91.69 92 GLN A N 1
ATOM 768 C CA . GLN A 1 92 ? -4.288 4.764 11.217 1.00 91.69 92 GLN A CA 1
ATOM 769 C C . GLN A 1 92 ? -5.142 4.328 12.414 1.00 91.69 92 GLN A C 1
ATOM 771 O O . GLN A 1 92 ? -5.533 5.169 13.224 1.00 91.69 92 GLN A O 1
ATOM 776 N N . LEU A 1 93 ? -5.400 3.026 12.568 1.00 90.44 93 LEU A N 1
ATOM 777 C CA . LEU A 1 93 ? -6.140 2.497 13.713 1.00 90.44 93 LEU A CA 1
ATOM 778 C C . LEU A 1 93 ? -5.415 2.775 15.036 1.00 90.44 93 LEU A C 1
ATOM 780 O O . LEU A 1 93 ? -6.063 3.128 16.017 1.00 90.44 93 LEU A O 1
ATOM 784 N N . PHE A 1 94 ? -4.086 2.675 15.064 1.00 91.81 94 PHE A N 1
ATOM 785 C CA . PHE A 1 94 ? -3.283 3.029 16.230 1.00 91.81 94 PHE A CA 1
ATOM 786 C C . PHE A 1 94 ? -3.457 4.498 16.617 1.00 91.81 94 PHE A C 1
ATOM 788 O O . PHE A 1 94 ? -3.761 4.788 17.776 1.00 91.81 94 PHE A O 1
ATOM 795 N N . TYR A 1 95 ? -3.362 5.419 15.656 1.00 89.94 95 TYR A N 1
ATOM 796 C CA . TYR A 1 95 ? -3.620 6.837 15.912 1.00 89.94 95 TYR A CA 1
ATOM 797 C C . TYR A 1 95 ? -5.050 7.079 16.406 1.00 89.94 95 TYR A C 1
ATOM 799 O O . TYR A 1 95 ? -5.233 7.759 17.414 1.00 89.94 95 TYR A O 1
ATOM 807 N N . LEU A 1 96 ? -6.057 6.478 15.769 1.00 86.12 96 LEU A N 1
ATOM 808 C CA . LEU A 1 96 ? -7.449 6.607 16.207 1.00 86.12 96 LEU A CA 1
ATOM 809 C C . LEU A 1 96 ? -7.654 6.058 17.623 1.00 86.12 96 LEU A C 1
ATOM 811 O O . LEU A 1 96 ? -8.294 6.715 18.433 1.00 86.12 96 LEU A O 1
ATOM 815 N N . SER A 1 97 ? -7.049 4.917 17.959 1.00 83.25 97 SER A N 1
ATOM 816 C CA . SER A 1 97 ? -7.155 4.327 19.300 1.00 83.25 97 SER A CA 1
ATOM 817 C C . SER A 1 97 ? -6.533 5.191 20.402 1.00 83.25 97 SER A C 1
ATOM 819 O O . SER A 1 97 ? -6.947 5.101 21.554 1.00 83.25 97 SER A O 1
ATOM 821 N N . LYS A 1 98 ? -5.539 6.022 20.059 1.00 81.94 98 LYS A N 1
ATOM 822 C CA . LYS A 1 98 ? -4.803 6.856 21.015 1.00 81.94 98 LYS A CA 1
ATOM 823 C C . LYS A 1 98 ? -5.360 8.273 21.132 1.00 81.94 98 LYS A C 1
ATOM 825 O O . LYS A 1 98 ? -5.269 8.866 22.202 1.00 81.94 98 LYS A O 1
ATOM 830 N N . PHE A 1 99 ? -5.886 8.820 20.038 1.00 75.25 99 PHE A N 1
ATOM 831 C CA . PHE A 1 99 ? -6.233 10.240 19.939 1.00 75.25 99 PHE A CA 1
ATOM 832 C C . PHE A 1 99 ? -7.718 10.508 19.674 1.00 75.25 99 PHE A C 1
ATOM 834 O O . PHE A 1 99 ? -8.133 11.660 19.771 1.00 75.25 99 PHE A O 1
ATOM 841 N N . TYR A 1 100 ? -8.526 9.492 19.357 1.00 66.44 100 TYR A N 1
ATOM 842 C CA . TYR A 1 100 ? -9.957 9.656 19.109 1.00 66.44 100 TYR A CA 1
ATOM 843 C C . TYR A 1 100 ? -10.773 8.926 20.180 1.00 66.44 100 TYR A C 1
ATOM 845 O O . TYR A 1 100 ? -10.785 7.696 20.235 1.00 66.44 100 TYR A O 1
ATOM 853 N N . ASN A 1 101 ? -11.483 9.677 21.028 1.00 58.09 101 ASN A N 1
ATOM 854 C CA . ASN A 1 101 ? -12.507 9.092 21.891 1.00 58.09 101 ASN A CA 1
ATOM 855 C C . ASN A 1 101 ? -13.642 8.582 20.993 1.00 58.09 101 ASN A C 1
ATOM 857 O O . ASN A 1 101 ? -14.314 9.354 20.316 1.00 58.09 101 ASN A O 1
ATOM 861 N N . ILE A 1 102 ? -13.859 7.265 20.986 1.00 54.97 102 ILE A N 1
ATOM 862 C CA . ILE A 1 102 ? -14.832 6.550 20.132 1.00 54.97 102 ILE A CA 1
ATOM 863 C C . ILE A 1 102 ? -16.304 6.895 20.504 1.00 54.97 102 ILE A C 1
ATOM 865 O O . ILE A 1 102 ? -17.250 6.309 19.981 1.00 54.97 102 ILE A O 1
ATOM 869 N N . GLU A 1 103 ? -16.526 7.869 21.390 1.00 51.75 103 GLU A N 1
ATOM 870 C CA . GLU A 1 103 ? -17.852 8.304 21.844 1.00 51.75 103 GLU A CA 1
ATOM 871 C C . GLU A 1 103 ? -18.595 9.207 20.846 1.00 51.75 103 GLU A C 1
ATOM 873 O O . GLU A 1 103 ? -19.825 9.255 20.892 1.00 51.75 103 GLU A O 1
ATOM 878 N N . ASP A 1 104 ? -17.918 9.805 19.859 1.00 47.72 104 ASP A N 1
ATOM 879 C CA . ASP A 1 104 ? -18.582 10.580 18.799 1.00 47.72 104 ASP A CA 1
ATOM 880 C C . ASP A 1 104 ? -19.177 9.667 17.712 1.00 47.72 104 ASP A C 1
ATOM 882 O O . ASP A 1 104 ? -18.723 9.589 16.564 1.00 47.72 104 ASP A O 1
ATOM 886 N N . LYS A 1 105 ? -20.242 8.948 18.075 1.00 46.97 105 LYS A N 1
ATOM 887 C CA . LYS A 1 105 ? -21.108 8.233 17.132 1.00 46.97 105 LYS A CA 1
ATOM 888 C C . LYS A 1 105 ? -21.948 9.230 16.333 1.00 46.97 105 LYS A C 1
ATOM 890 O O . LYS A 1 105 ? -23.105 9.482 16.661 1.00 46.97 105 LYS A O 1
ATOM 895 N N . HIS A 1 106 ? -21.421 9.713 15.215 1.00 45.81 106 HIS A N 1
ATOM 896 C CA . HIS A 1 106 ? -22.268 10.250 14.151 1.00 45.81 106 HIS A CA 1
ATOM 897 C C . HIS A 1 106 ? -22.419 9.208 13.038 1.00 45.81 106 HIS A C 1
ATOM 899 O O . HIS A 1 106 ? -21.451 8.931 12.326 1.00 45.81 106 HIS A O 1
ATOM 905 N N . PRO A 1 107 ? -23.608 8.604 12.858 1.00 43.34 107 PRO A N 1
ATOM 906 C CA . PRO A 1 107 ? -23.845 7.753 11.705 1.00 43.34 107 PRO A CA 1
ATOM 907 C C . PRO A 1 107 ? -23.749 8.613 10.442 1.00 43.34 107 PRO A C 1
ATOM 909 O O . PRO A 1 107 ? -24.520 9.557 10.257 1.00 43.34 107 PRO A O 1
ATOM 912 N N . ALA A 1 108 ? -22.797 8.294 9.563 1.00 50.53 108 ALA A N 1
ATOM 913 C CA . ALA A 1 108 ? -22.725 8.907 8.245 1.00 50.53 108 ALA A CA 1
ATOM 914 C C . ALA A 1 108 ? -24.044 8.629 7.508 1.00 50.53 108 ALA A C 1
ATOM 916 O O . ALA A 1 108 ? -24.417 7.476 7.272 1.00 50.53 108 ALA A O 1
ATOM 917 N N . LYS A 1 109 ? -24.785 9.693 7.183 1.00 48.53 109 LYS A N 1
ATOM 918 C CA . LYS A 1 109 ? -26.089 9.596 6.527 1.00 48.53 109 LYS A CA 1
ATOM 919 C C . LYS A 1 109 ? -25.888 9.010 5.127 1.00 48.53 109 LYS A C 1
ATOM 921 O O . LYS A 1 109 ? -25.271 9.622 4.258 1.00 48.53 109 LYS A O 1
ATOM 926 N N . ASN A 1 110 ? -26.383 7.793 4.928 1.00 50.44 110 ASN A N 1
ATOM 927 C CA . ASN A 1 110 ? -26.235 7.045 3.686 1.00 50.44 110 ASN A CA 1
ATOM 928 C C . ASN A 1 110 ? -27.062 7.718 2.575 1.00 50.44 110 ASN A C 1
ATOM 930 O O . ASN A 1 110 ? -28.281 7.576 2.545 1.00 50.44 110 ASN A O 1
ATOM 934 N N . SER A 1 111 ? -26.417 8.433 1.648 1.00 43.38 111 SER A N 1
ATOM 935 C CA . SER A 1 111 ? -27.043 8.809 0.373 1.00 43.38 111 SER A CA 1
ATOM 936 C C . SER A 1 111 ? -26.485 7.916 -0.737 1.00 43.38 111 SER A C 1
ATOM 938 O O . SER A 1 111 ? -25.310 7.955 -1.095 1.00 43.38 111 SER A O 1
ATOM 940 N N . VAL A 1 112 ? -27.337 7.012 -1.213 1.00 52.53 112 VAL A N 1
ATOM 941 C CA . VAL A 1 112 ? -27.007 5.968 -2.195 1.00 52.53 112 VAL A CA 1
ATOM 942 C C . VAL A 1 112 ? -26.913 6.544 -3.619 1.00 52.53 112 VAL A C 1
ATOM 944 O O . VAL A 1 112 ? -26.173 6.017 -4.443 1.00 52.53 112 VAL A O 1
ATOM 947 N N . SER A 1 113 ? -27.554 7.686 -3.895 1.00 50.09 113 SER A N 1
ATOM 948 C CA . SER A 1 113 ? -27.653 8.260 -5.247 1.00 50.09 113 SER A CA 1
ATOM 949 C C . SER A 1 113 ? -26.362 8.873 -5.811 1.00 50.09 113 SER A C 1
ATOM 951 O O . SER A 1 113 ? -26.217 8.927 -7.025 1.00 50.09 113 SER A O 1
ATOM 953 N N . ILE A 1 114 ? -25.396 9.283 -4.978 1.00 50.16 114 ILE A N 1
ATOM 954 C CA . ILE A 1 114 ? -24.100 9.830 -5.450 1.00 50.16 114 ILE A CA 1
ATOM 955 C C . ILE A 1 114 ? -23.090 8.700 -5.759 1.00 50.16 114 ILE A C 1
ATOM 957 O O . ILE A 1 114 ? -22.177 8.877 -6.562 1.00 50.16 114 ILE A O 1
ATOM 961 N N . LYS A 1 115 ? -23.295 7.498 -5.194 1.00 50.06 115 LYS A N 1
ATOM 962 C CA . LYS A 1 115 ? -22.369 6.349 -5.276 1.00 50.06 115 LYS A CA 1
ATOM 963 C C . LYS A 1 115 ? -22.385 5.633 -6.632 1.00 50.06 115 LYS A C 1
ATOM 965 O O . LYS A 1 115 ? -21.381 5.059 -7.039 1.00 50.06 115 LYS A O 1
ATOM 970 N N . ILE A 1 116 ? -23.521 5.668 -7.329 1.00 51.84 116 ILE A N 1
ATOM 971 C CA . ILE A 1 116 ? -23.699 5.012 -8.633 1.00 51.84 116 ILE A CA 1
ATOM 972 C C . ILE A 1 116 ? -23.084 5.865 -9.756 1.00 51.84 116 ILE A C 1
ATOM 974 O O . ILE A 1 116 ? -22.547 5.325 -10.718 1.00 51.84 116 ILE A O 1
ATOM 978 N N . PHE A 1 117 ? -23.076 7.194 -9.616 1.00 46.53 117 PHE A N 1
ATOM 979 C CA . PHE A 1 117 ? -22.539 8.101 -10.634 1.00 46.53 117 PHE A CA 1
ATOM 980 C C . PHE A 1 117 ? -21.000 8.075 -10.704 1.00 46.53 117 PHE A C 1
ATOM 982 O O . PHE A 1 117 ? -20.437 7.994 -11.793 1.00 46.53 117 PHE A O 1
ATOM 989 N N . SER A 1 118 ? -20.307 8.037 -9.559 1.00 52.59 118 SER A N 1
ATOM 990 C CA . SER A 1 118 ? -18.836 7.959 -9.516 1.00 52.59 118 SER A CA 1
ATOM 991 C C . SER A 1 118 ? -18.286 6.639 -10.065 1.00 52.59 118 SER A C 1
ATOM 993 O O . SER A 1 118 ? -17.233 6.629 -10.694 1.00 52.59 118 SER A O 1
ATOM 995 N N . LEU A 1 119 ? -19.006 5.528 -9.876 1.00 54.50 119 LEU A N 1
ATOM 996 C CA . LEU A 1 119 ? -18.580 4.207 -10.351 1.00 54.50 119 LEU A CA 1
ATOM 997 C C . LEU A 1 119 ? -18.618 4.103 -11.888 1.00 54.50 119 LEU A C 1
ATOM 999 O O . LEU A 1 119 ? -17.733 3.499 -12.486 1.00 54.50 119 LEU A O 1
ATOM 1003 N N . ASN A 1 120 ? -19.600 4.748 -12.528 1.00 52.88 120 ASN A N 1
ATOM 1004 C CA . ASN A 1 120 ? -19.751 4.748 -13.986 1.00 52.88 120 ASN A CA 1
ATOM 1005 C C . ASN A 1 120 ? -18.703 5.625 -14.693 1.00 52.88 120 ASN A C 1
ATOM 1007 O O . ASN A 1 120 ? -18.197 5.243 -15.744 1.00 52.88 120 ASN A O 1
ATOM 1011 N N . VAL A 1 121 ? -18.319 6.763 -14.104 1.00 57.03 121 VAL A N 1
ATOM 1012 C CA . VAL A 1 121 ? -17.267 7.635 -14.662 1.00 57.03 121 VAL A CA 1
ATOM 1013 C C . VAL A 1 121 ? -15.889 6.970 -14.565 1.00 57.03 121 VAL A C 1
ATOM 1015 O O . VAL A 1 121 ? -15.117 7.023 -15.518 1.00 57.03 121 VAL A O 1
ATOM 1018 N N . TYR A 1 122 ? -15.599 6.269 -13.465 1.00 56.00 122 TYR A N 1
ATOM 1019 C CA . TYR A 1 122 ? -14.349 5.515 -13.321 1.00 56.00 122 TYR A CA 1
ATOM 1020 C C . TYR A 1 122 ? -14.272 4.292 -14.239 1.00 56.00 122 TYR A C 1
ATOM 1022 O O . TYR A 1 122 ? -13.226 4.057 -14.839 1.00 56.00 122 TYR A O 1
ATOM 1030 N N . ALA A 1 123 ? -15.374 3.553 -14.403 1.00 58.75 123 ALA A N 1
ATOM 1031 C CA . ALA A 1 123 ? -15.447 2.454 -15.366 1.00 58.75 123 ALA A CA 1
ATOM 1032 C C . ALA A 1 123 ? -15.241 2.945 -16.809 1.00 58.75 123 ALA A C 1
ATOM 1034 O O . ALA A 1 123 ? -14.592 2.263 -17.595 1.00 58.75 123 ALA A O 1
ATOM 1035 N N . LEU A 1 124 ? -15.725 4.149 -17.137 1.00 58.69 124 LEU A N 1
ATOM 1036 C CA . LEU A 1 124 ? -15.510 4.783 -18.437 1.00 58.69 124 LEU A CA 1
ATOM 1037 C C . LEU A 1 124 ? -14.050 5.219 -18.635 1.00 58.69 124 LEU A C 1
ATOM 1039 O O . LEU A 1 124 ? -13.489 4.951 -19.689 1.00 58.69 124 LEU A O 1
ATOM 1043 N N . ILE A 1 125 ? -13.409 5.829 -17.631 1.00 59.91 125 ILE A N 1
ATOM 1044 C CA . ILE A 1 125 ? -11.984 6.208 -17.697 1.00 59.91 125 ILE A CA 1
ATOM 1045 C C . ILE A 1 125 ? -11.102 4.961 -17.839 1.00 59.91 125 ILE A C 1
ATOM 1047 O O . ILE A 1 125 ? -10.218 4.940 -18.688 1.00 59.91 125 ILE A O 1
ATOM 1051 N N . PHE A 1 126 ? -11.382 3.899 -17.076 1.00 57.81 126 PHE A N 1
ATOM 1052 C CA . PHE A 1 126 ? -10.679 2.619 -17.187 1.00 57.81 126 PHE A CA 1
ATOM 1053 C C . PHE A 1 126 ? -10.914 1.942 -18.547 1.00 57.81 126 PHE A C 1
ATOM 1055 O O . PHE A 1 126 ? -9.966 1.463 -19.157 1.00 57.81 126 PHE A O 1
ATOM 1062 N N . TYR A 1 127 ? -12.149 1.947 -19.063 1.00 60.41 127 TYR A N 1
ATOM 1063 C CA . TYR A 1 127 ? -12.482 1.410 -20.389 1.00 60.41 127 TYR A CA 1
ATOM 1064 C C . TYR A 1 127 ? -11.785 2.175 -21.522 1.00 60.41 127 TYR A C 1
ATOM 1066 O O . TYR A 1 127 ? -11.307 1.556 -22.467 1.00 60.41 127 TYR A O 1
ATOM 1074 N N . LE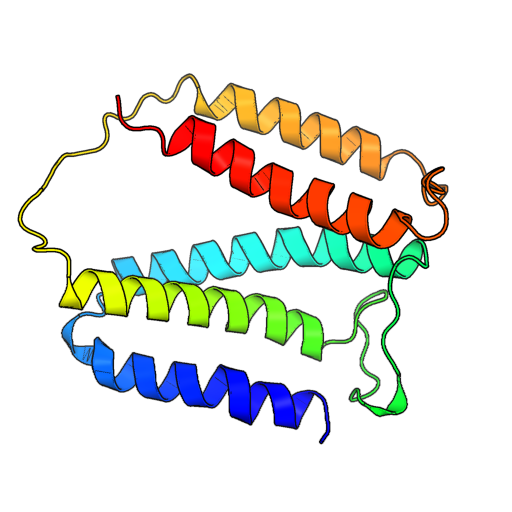U A 1 128 ? -11.687 3.503 -21.422 1.00 55.66 128 LEU A N 1
ATOM 1075 C CA . LEU A 1 128 ? -10.966 4.330 -22.392 1.00 55.66 128 LEU A CA 1
ATOM 1076 C C . LEU A 1 128 ? -9.448 4.110 -22.312 1.00 55.66 128 LEU A C 1
ATOM 1078 O O . LEU A 1 128 ? -8.799 4.060 -23.348 1.00 55.66 128 LEU A O 1
ATOM 1082 N N . TYR A 1 129 ? -8.900 3.893 -21.113 1.00 57.06 129 TYR A N 1
ATOM 1083 C CA . TYR A 1 129 ? -7.481 3.578 -20.909 1.00 57.06 129 TYR A CA 1
ATOM 1084 C C . TYR A 1 129 ? -7.104 2.167 -21.386 1.00 57.06 129 TYR A C 1
ATOM 1086 O O . TYR A 1 129 ? -6.008 1.951 -21.885 1.00 57.06 129 TYR A O 1
ATOM 1094 N N . ALA A 1 130 ? -8.017 1.201 -21.246 1.00 55.91 130 ALA A N 1
ATOM 1095 C CA . ALA A 1 130 ? -7.806 -0.194 -21.635 1.00 55.91 130 ALA A CA 1
ATOM 1096 C C . ALA A 1 130 ? -8.028 -0.465 -23.134 1.00 55.91 130 ALA A C 1
ATOM 1098 O O . ALA A 1 130 ? -7.696 -1.548 -23.613 1.00 55.91 130 ALA A O 1
ATOM 1099 N N . LYS A 1 131 ? -8.636 0.478 -23.867 1.00 52.97 131 LYS A N 1
ATOM 1100 C CA . LYS A 1 131 ? -8.978 0.312 -25.286 1.00 52.97 131 LYS A CA 1
ATOM 1101 C C . LYS A 1 131 ? -7.823 0.663 -26.228 1.00 52.97 131 LYS A C 1
ATOM 1103 O O . LYS A 1 131 ? -7.763 0.091 -27.314 1.00 52.97 131 LYS A O 1
ATOM 1108 N N . ASP A 1 132 ? -6.916 1.549 -25.824 1.00 49.34 132 ASP A N 1
ATOM 1109 C CA . ASP A 1 132 ? -5.735 1.872 -26.624 1.00 49.34 132 ASP A CA 1
ATOM 1110 C C . ASP A 1 132 ? -4.639 0.826 -26.385 1.00 49.34 132 ASP A C 1
ATOM 1112 O O . ASP A 1 132 ? -4.047 0.716 -25.316 1.00 49.34 132 ASP A O 1
ATOM 1116 N N . THR A 1 133 ? -4.401 0.008 -27.410 1.00 51.97 133 THR A N 1
ATOM 1117 C CA . THR A 1 133 ? -3.396 -1.066 -27.433 1.00 51.97 133 THR A CA 1
ATOM 1118 C C . THR A 1 133 ? -1.968 -0.562 -27.629 1.00 51.97 133 THR A C 1
ATOM 1120 O O . THR A 1 133 ? -1.029 -1.351 -27.553 1.00 51.97 133 THR A O 1
ATOM 1123 N N . GLU A 1 134 ? -1.786 0.732 -27.894 1.00 56.16 134 GLU A N 1
ATOM 1124 C CA . GLU A 1 134 ? -0.470 1.360 -27.873 1.00 56.16 134 GLU A CA 1
ATOM 1125 C C . GLU A 1 134 ? -0.245 1.993 -26.497 1.00 56.16 134 GLU A C 1
ATOM 1127 O O . GLU A 1 134 ? -1.107 2.745 -26.038 1.00 56.16 134 GLU A O 1
ATOM 1132 N N . PRO A 1 135 ? 0.891 1.719 -25.822 1.00 55.16 135 PRO A N 1
ATOM 1133 C CA . PRO A 1 135 ? 1.212 2.398 -24.577 1.00 55.16 135 PRO A CA 1
ATOM 1134 C C . PRO A 1 135 ? 1.179 3.897 -24.853 1.00 55.16 135 PRO A C 1
ATOM 1136 O O . PRO A 1 135 ? 1.923 4.386 -25.709 1.00 55.16 135 PRO A O 1
ATOM 1139 N N . LEU A 1 136 ? 0.289 4.614 -24.161 1.00 55.31 136 LEU A N 1
ATOM 1140 C CA . LEU A 1 136 ? 0.135 6.050 -24.316 1.00 55.31 136 LEU A CA 1
ATOM 1141 C C . LEU A 1 136 ? 1.493 6.666 -23.973 1.00 55.31 136 LEU A C 1
ATOM 1143 O O . LEU A 1 136 ? 1.854 6.783 -22.798 1.00 55.31 136 LEU A O 1
ATOM 1147 N N . LYS A 1 137 ? 2.282 7.012 -24.995 1.00 56.66 137 LYS A N 1
ATOM 1148 C CA . LYS A 1 137 ? 3.510 7.781 -24.820 1.00 56.66 137 LYS A CA 1
ATOM 1149 C C . LYS A 1 137 ? 3.068 9.148 -24.345 1.00 56.66 137 LYS A C 1
ATOM 1151 O O . LYS A 1 137 ? 2.744 10.025 -25.141 1.00 56.66 137 LYS A O 1
ATOM 1156 N N . LEU A 1 138 ? 2.984 9.282 -23.026 1.00 62.34 138 LEU A N 1
ATOM 1157 C CA . LEU A 1 138 ? 2.658 10.536 -22.385 1.00 62.34 138 LEU A CA 1
ATOM 1158 C C . LEU A 1 138 ? 3.620 11.599 -22.953 1.00 62.34 138 LEU A C 1
ATOM 1160 O O . LEU A 1 138 ? 4.831 11.355 -23.033 1.00 62.34 138 LEU A O 1
ATOM 1164 N N . PRO A 1 139 ? 3.104 12.754 -23.403 1.00 65.44 139 PRO A N 1
ATOM 1165 C CA . PRO A 1 139 ? 3.884 13.742 -24.148 1.00 65.44 139 PRO A CA 1
ATOM 1166 C C . PRO A 1 139 ? 4.890 14.500 -23.268 1.00 65.44 139 PRO A C 1
ATOM 1168 O O . PRO A 1 139 ? 5.496 15.467 -23.721 1.00 65.44 139 PRO A O 1
ATOM 1171 N N . PHE A 1 140 ? 5.062 14.101 -22.003 1.00 65.75 140 PHE A N 1
ATOM 1172 C CA . PHE A 1 140 ? 5.754 14.882 -20.983 1.00 65.75 140 PHE A CA 1
ATOM 1173 C C . PHE A 1 140 ? 7.221 14.472 -20.773 1.00 65.75 140 PHE A C 1
ATOM 1175 O O . PHE A 1 140 ? 7.882 15.023 -19.893 1.00 65.75 140 PHE A O 1
ATOM 1182 N N . GLY A 1 141 ? 7.755 13.541 -21.572 1.00 79.25 141 GLY A N 1
ATOM 1183 C CA . GLY A 1 141 ? 9.169 13.148 -21.530 1.00 79.25 141 GLY A CA 1
ATOM 1184 C C . GLY A 1 141 ? 9.602 12.668 -20.140 1.00 79.25 141 GLY A C 1
ATOM 1185 O O . GLY A 1 141 ? 9.040 11.713 -19.608 1.00 79.25 141 GLY A O 1
ATOM 1186 N N . GLU A 1 142 ? 10.573 13.350 -19.528 1.00 79.19 142 GLU A N 1
ATOM 1187 C CA . GLU A 1 142 ? 11.083 13.047 -18.176 1.00 79.19 142 GLU A CA 1
ATOM 1188 C C . GLU A 1 142 ? 10.012 13.162 -17.076 1.00 79.19 142 GLU A C 1
ATOM 1190 O O . GLU A 1 142 ? 10.092 12.499 -16.042 1.00 79.19 142 GLU A O 1
ATOM 1195 N N . TRP A 1 143 ? 8.959 13.951 -17.304 1.00 81.69 143 TRP A N 1
ATOM 1196 C CA . TRP A 1 143 ? 7.867 14.140 -16.347 1.00 81.69 143 TRP A CA 1
ATOM 1197 C C . TRP A 1 143 ? 6.808 13.038 -16.407 1.00 81.69 143 TRP A C 1
ATOM 1199 O O . TRP A 1 143 ? 5.884 13.039 -15.590 1.00 81.69 143 TRP A O 1
ATOM 1209 N N . ASN A 1 144 ? 6.927 12.083 -17.335 1.00 81.12 144 ASN A N 1
ATOM 1210 C CA . ASN A 1 144 ? 5.960 10.998 -17.502 1.00 81.12 144 ASN A CA 1
ATOM 1211 C C . ASN A 1 144 ? 5.742 10.211 -16.205 1.00 81.12 144 ASN A C 1
ATOM 1213 O O . ASN A 1 144 ? 4.601 9.898 -15.871 1.00 81.12 144 ASN A O 1
ATOM 1217 N N . TYR A 1 145 ? 6.808 9.975 -15.435 1.00 83.31 145 TYR A N 1
ATOM 1218 C CA . TYR A 1 145 ? 6.713 9.324 -14.129 1.00 83.31 145 TYR A CA 1
ATOM 1219 C C . TYR A 1 145 ? 5.880 10.140 -13.129 1.00 83.31 145 TYR A C 1
ATOM 1221 O O . TYR A 1 145 ? 4.982 9.609 -12.476 1.00 83.31 145 TYR A O 1
ATOM 1229 N N . LEU A 1 146 ? 6.124 11.451 -13.046 1.00 85.25 146 LEU A N 1
ATOM 1230 C CA . LEU A 1 146 ? 5.416 12.335 -12.122 1.00 85.25 146 LEU A CA 1
ATOM 1231 C C . LEU A 1 146 ? 3.920 12.423 -12.460 1.00 85.25 146 LEU A C 1
ATOM 1233 O O . LEU A 1 146 ? 3.074 12.299 -11.575 1.00 85.25 146 LEU A O 1
ATOM 1237 N N . PHE A 1 147 ? 3.583 12.594 -13.741 1.00 82.19 147 PHE A N 1
ATOM 1238 C CA . PHE A 1 147 ? 2.193 12.632 -14.205 1.00 82.19 147 PHE A CA 1
ATOM 1239 C C . PHE A 1 147 ? 1.470 11.304 -13.984 1.00 82.19 147 PHE A C 1
ATOM 1241 O O . PHE A 1 147 ? 0.308 11.287 -13.569 1.00 82.19 147 PHE A O 1
ATOM 1248 N N . HIS A 1 148 ? 2.154 10.188 -14.218 1.00 82.69 148 HIS A N 1
ATOM 1249 C CA . HIS A 1 148 ? 1.631 8.864 -13.920 1.00 82.69 148 HIS A CA 1
ATOM 1250 C C . HIS A 1 148 ? 1.337 8.703 -12.416 1.00 82.69 148 HIS A C 1
ATOM 1252 O O . HIS A 1 148 ? 0.246 8.288 -12.035 1.00 82.69 148 HIS A O 1
ATOM 1258 N N . LEU A 1 149 ? 2.236 9.148 -11.536 1.00 84.00 149 LEU A N 1
ATOM 1259 C CA . LEU A 1 149 ? 2.014 9.090 -10.089 1.00 84.00 149 LEU A CA 1
ATOM 1260 C C . LEU A 1 149 ? 0.852 9.991 -9.632 1.00 84.00 149 LEU A C 1
ATOM 1262 O O . LEU A 1 149 ? 0.019 9.569 -8.829 1.00 84.00 149 LEU A O 1
ATOM 1266 N N . PHE A 1 150 ? 0.745 11.214 -10.162 1.00 83.00 150 PHE A N 1
ATOM 1267 C CA . PHE A 1 150 ? -0.349 12.126 -9.810 1.00 83.00 150 PHE A CA 1
ATOM 1268 C C . PHE A 1 150 ? -1.704 11.707 -10.371 1.00 83.00 150 PHE A C 1
ATOM 1270 O O . PHE A 1 150 ? -2.713 11.918 -9.704 1.00 83.00 150 PHE A O 1
ATOM 1277 N N . SER A 1 151 ? -1.760 11.121 -11.564 1.00 81.25 151 SER A N 1
ATOM 1278 C CA . SER A 1 151 ? -3.026 10.616 -12.113 1.00 81.25 151 SER A CA 1
ATOM 1279 C C . SER A 1 151 ? -3.572 9.454 -11.278 1.00 81.25 151 SER A C 1
ATOM 1281 O O . SER A 1 151 ? -4.779 9.399 -11.019 1.00 81.25 151 SER A O 1
ATOM 1283 N N . TRP A 1 152 ? -2.679 8.611 -10.749 1.00 81.44 152 TRP A N 1
ATOM 1284 C CA . TRP A 1 152 ? -3.020 7.576 -9.778 1.00 81.44 152 TRP A CA 1
ATOM 1285 C C . TRP A 1 152 ? -3.473 8.137 -8.433 1.00 81.44 152 TRP A C 1
ATOM 1287 O O . TRP A 1 152 ? -4.619 7.958 -8.020 1.00 81.44 152 TRP A O 1
ATOM 1297 N N . ALA A 1 153 ? -2.583 8.845 -7.736 1.00 80.69 153 ALA A N 1
ATOM 1298 C CA . ALA A 1 153 ? -2.845 9.325 -6.384 1.00 80.69 153 ALA A CA 1
ATOM 1299 C C . ALA A 1 153 ? -3.986 10.350 -6.366 1.00 80.69 153 ALA A C 1
ATOM 1301 O O . ALA A 1 153 ? -4.860 10.306 -5.499 1.00 80.69 153 ALA A O 1
ATOM 1302 N N . GLY A 1 154 ? -4.019 11.236 -7.364 1.00 75.19 154 GLY A N 1
ATOM 1303 C CA . GLY A 1 154 ? -5.045 12.258 -7.536 1.00 75.19 154 GLY A CA 1
ATOM 1304 C C . GLY A 1 154 ? -6.444 11.664 -7.639 1.00 75.19 154 GLY A C 1
ATOM 1305 O O . GLY A 1 154 ? -7.367 12.205 -7.042 1.00 75.19 154 GLY A O 1
ATOM 1306 N N . THR A 1 155 ? -6.599 10.509 -8.290 1.00 76.19 155 THR A N 1
ATOM 1307 C CA . THR A 1 155 ? -7.872 9.776 -8.346 1.00 76.19 155 THR A CA 1
ATOM 1308 C C . THR A 1 155 ? -8.404 9.448 -6.949 1.00 76.19 155 THR A C 1
ATOM 1310 O O . THR A 1 155 ? -9.523 9.830 -6.601 1.00 76.19 155 THR A O 1
ATOM 1313 N N . PHE A 1 156 ? -7.600 8.801 -6.104 1.00 76.75 156 PHE A N 1
ATOM 1314 C CA . PHE A 1 156 ? -8.047 8.410 -4.764 1.00 76.75 156 PHE A CA 1
ATOM 1315 C C . PHE A 1 156 ? -8.221 9.610 -3.839 1.00 76.75 156 PHE A C 1
ATOM 1317 O O . PHE A 1 156 ? -9.176 9.651 -3.064 1.00 76.75 156 PHE A O 1
ATOM 1324 N N . ILE A 1 157 ? -7.344 10.607 -3.953 1.00 77.94 157 ILE A N 1
ATOM 1325 C CA . ILE A 1 157 ? -7.440 11.855 -3.194 1.00 77.94 157 ILE A CA 1
ATOM 1326 C C . ILE A 1 157 ? -8.738 12.591 -3.546 1.00 77.94 157 ILE A C 1
ATOM 1328 O O . ILE A 1 157 ? -9.465 13.007 -2.647 1.00 77.94 157 ILE A O 1
ATOM 1332 N N . LEU A 1 158 ? -9.087 12.706 -4.830 1.00 74.19 158 LEU A N 1
ATOM 1333 C CA . LEU A 1 158 ? -10.332 13.344 -5.269 1.00 74.19 158 LEU A CA 1
ATOM 1334 C C . LEU A 1 158 ? -11.562 12.597 -4.755 1.00 74.19 158 LEU A C 1
ATOM 1336 O O . LEU A 1 158 ? -12.476 13.231 -4.229 1.00 74.19 158 LEU A O 1
ATOM 1340 N N . ILE A 1 159 ? -11.570 11.262 -4.835 1.00 74.38 159 ILE A N 1
ATOM 1341 C CA . ILE A 1 159 ? -12.618 10.429 -4.228 1.00 74.38 159 ILE A CA 1
ATOM 1342 C C . ILE A 1 159 ? -12.727 10.763 -2.732 1.00 74.38 159 ILE A C 1
ATOM 1344 O O . ILE A 1 159 ? -13.807 11.103 -2.248 1.00 74.38 159 ILE A O 1
ATOM 1348 N N . GLN A 1 160 ? -11.619 10.751 -1.992 1.00 74.88 160 GLN A N 1
ATOM 1349 C CA . GLN A 1 160 ? -11.621 11.082 -0.566 1.00 74.88 160 GLN A CA 1
ATOM 1350 C C . GLN A 1 160 ? -12.109 12.507 -0.281 1.00 74.88 160 GLN A C 1
ATOM 1352 O O . GLN A 1 160 ? -12.845 12.695 0.682 1.00 74.88 160 GLN A O 1
ATOM 1357 N N . PHE A 1 161 ? -11.787 13.505 -1.104 1.00 72.25 161 PHE A N 1
ATOM 1358 C CA . PHE A 1 161 ? -12.316 14.863 -0.939 1.00 72.25 161 PHE A CA 1
ATOM 1359 C C . PHE A 1 161 ? -13.821 14.942 -1.207 1.00 72.25 161 PHE A C 1
ATOM 1361 O O . PHE A 1 161 ? -14.536 15.621 -0.471 1.00 72.25 161 PHE A O 1
ATOM 1368 N N . VAL A 1 162 ? -14.321 14.242 -2.227 1.00 70.94 162 VAL A N 1
ATOM 1369 C CA . VAL A 1 162 ? -15.750 14.237 -2.579 1.00 70.94 162 VAL A CA 1
ATOM 1370 C C . VAL A 1 162 ? -16.580 13.518 -1.513 1.00 70.94 162 VAL A C 1
ATOM 1372 O O . VAL A 1 162 ? -17.634 14.018 -1.121 1.00 70.94 162 VAL A O 1
ATOM 1375 N N . PHE A 1 163 ? -16.111 12.370 -1.017 1.00 64.88 163 PHE A N 1
ATOM 1376 C CA . PHE A 1 163 ? -16.848 11.543 -0.052 1.00 64.88 163 PHE A CA 1
ATOM 1377 C C . PHE A 1 163 ? -16.540 11.870 1.416 1.00 64.88 163 PHE A C 1
ATOM 1379 O O . PHE A 1 163 ? -17.384 11.647 2.282 1.00 64.88 163 PHE A O 1
ATOM 1386 N N . GLY A 1 164 ? -15.340 12.370 1.709 1.00 63.41 164 GLY A N 1
ATOM 1387 C CA . GLY A 1 164 ? -14.839 12.645 3.058 1.00 63.41 164 GLY A CA 1
ATOM 1388 C C . GLY A 1 164 ? -15.064 14.078 3.537 1.00 63.41 164 GLY A C 1
ATOM 1389 O O . GLY A 1 164 ? -14.906 14.344 4.731 1.00 63.41 164 GLY A O 1
ATOM 1390 N N . ARG A 1 165 ? -15.475 15.003 2.656 1.00 53.72 165 ARG A N 1
ATOM 1391 C CA . ARG A 1 165 ? -15.901 16.347 3.063 1.00 53.72 165 ARG A CA 1
ATOM 1392 C C . ARG A 1 165 ? -17.197 16.234 3.863 1.00 53.72 165 ARG A C 1
ATOM 1394 O O . ARG A 1 165 ? -18.290 16.166 3.301 1.00 53.72 165 ARG A O 1
ATOM 1401 N N . ARG A 1 166 ? -17.060 16.201 5.193 1.00 52.78 166 ARG A N 1
ATOM 1402 C CA . ARG A 1 166 ? -18.180 16.380 6.123 1.00 52.78 166 ARG A CA 1
ATOM 1403 C C . ARG A 1 166 ? -18.915 17.670 5.731 1.00 52.78 166 ARG A C 1
ATOM 1405 O O . ARG A 1 166 ? -18.273 18.701 5.523 1.00 52.78 166 ARG A O 1
ATOM 1412 N N . ARG A 1 167 ? -20.234 17.574 5.564 1.00 46.75 167 ARG A N 1
ATOM 1413 C CA . ARG A 1 167 ? -21.116 18.740 5.662 1.00 46.75 167 ARG A CA 1
ATOM 1414 C C . ARG A 1 167 ? -21.378 19.016 7.130 1.00 46.75 167 ARG A C 1
ATOM 1416 O O . ARG A 1 167 ? -21.504 18.015 7.871 1.00 46.75 167 ARG A O 1
#